Protein AF-A0A645FDM8-F1 (afdb_monomer)

Solvent-accessible surface area (backbone atoms only — not comparable to full-atom values): 2998 Å² total; per-residue (Å²): 75,79,77,38,64,76,29,40,55,68,56,31,45,53,58,38,44,74,66,46,32,40,79,43,82,41,75,56,63,58,42,20,75,38,58,38,74,59,56,73,39,92,71,64,76,61,44,71,33,41,34,31,34,92

Foldseek 3Di:
DADQAFHFPVVSCVVQVVQQEAEAEDDDAGGFNDKPPDPPDDDDRHHYMYTYHD

Mean predicted aligned error: 3.3 Å

Radius of gyration: 9.76 Å; Cα contacts (8 Å, |Δi|>4): 106; chains: 1; bounding box: 20×22×22 Å

Structure (mmCIF, N/CA/C/O backbone):
data_AF-A0A645FDM8-F1
#
_entry.id   AF-A0A645FDM8-F1
#
loop_
_atom_site.group_PDB
_atom_site.id
_atom_site.type_symbol
_atom_site.label_atom_id
_atom_site.label_alt_id
_atom_site.label_comp_id
_atom_site.label_asym_id
_atom_site.label_entity_id
_atom_site.label_seq_id
_atom_site.pdbx_PDB_ins_code
_atom_site.Cartn_x
_atom_site.Cartn_y
_atom_site.Cartn_z
_atom_site.occupancy
_atom_site.B_iso_or_equiv
_atom_site.auth_seq_id
_atom_site.auth_comp_id
_atom_site.auth_asym_id
_atom_site.auth_atom_id
_atom_site.pdbx_PDB_model_num
ATOM 1 N N . MET A 1 1 ? -8.535 -7.426 2.341 1.00 87.44 1 MET A N 1
ATOM 2 C CA . MET A 1 1 ? -7.440 -6.467 2.087 1.00 87.44 1 MET A CA 1
ATOM 3 C C . MET A 1 1 ? -7.973 -5.248 1.349 1.00 87.44 1 MET A C 1
ATOM 5 O O . MET A 1 1 ? -8.725 -5.466 0.399 1.00 87.44 1 MET A O 1
ATOM 9 N N . PRO A 1 2 ? -7.618 -4.011 1.747 1.00 87.88 2 PRO A N 1
ATOM 10 C CA . PRO A 1 2 ? -8.075 -2.808 1.053 1.00 87.88 2 PRO A CA 1
ATOM 11 C C . PRO A 1 2 ? -7.433 -2.652 -0.330 1.00 87.88 2 PRO A C 1
ATOM 13 O O . PRO A 1 2 ? -6.322 -3.134 -0.568 1.00 87.88 2 PRO A O 1
ATOM 16 N N . ASP A 1 3 ? -8.154 -1.978 -1.224 1.00 93.25 3 ASP A N 1
ATOM 17 C CA . ASP A 1 3 ? -7.623 -1.489 -2.494 1.00 93.25 3 ASP A CA 1
ATOM 18 C C . ASP A 1 3 ? -6.988 -0.118 -2.281 1.00 93.25 3 ASP A C 1
ATOM 20 O O . ASP A 1 3 ? -7.641 0.810 -1.801 1.00 93.25 3 ASP A O 1
ATOM 24 N N . VAL A 1 4 ? -5.697 -0.030 -2.575 1.00 91.94 4 VAL A N 1
ATOM 25 C CA . VAL A 1 4 ? -4.883 1.176 -2.434 1.00 91.94 4 VAL A CA 1
ATOM 26 C C . VAL A 1 4 ? -4.219 1.572 -3.751 1.00 91.94 4 VAL A C 1
ATOM 28 O O . VAL A 1 4 ? -3.415 2.500 -3.767 1.00 91.94 4 VAL A O 1
ATOM 31 N N . ILE A 1 5 ? -4.536 0.889 -4.856 1.00 92.12 5 ILE A N 1
ATOM 32 C CA . ILE A 1 5 ? -4.043 1.257 -6.185 1.00 92.12 5 ILE A CA 1
ATOM 33 C C . ILE A 1 5 ? -4.655 2.609 -6.583 1.00 92.12 5 ILE A C 1
ATOM 35 O O . ILE A 1 5 ? -5.849 2.842 -6.410 1.00 92.12 5 ILE A O 1
ATOM 39 N N . GLY A 1 6 ? -3.826 3.521 -7.088 1.00 91.50 6 GLY A N 1
ATOM 40 C CA . GLY A 1 6 ? -4.202 4.899 -7.407 1.00 91.50 6 GLY A CA 1
ATOM 41 C C . GLY A 1 6 ? -4.208 5.853 -6.208 1.00 91.50 6 GLY A C 1
ATOM 42 O O . GLY A 1 6 ? -4.335 7.058 -6.408 1.00 91.50 6 GLY A O 1
ATOM 43 N N . MET A 1 7 ? -4.033 5.356 -4.977 1.00 92.31 7 MET A N 1
ATOM 44 C CA . MET A 1 7 ? -3.838 6.208 -3.800 1.00 92.31 7 MET A CA 1
ATOM 45 C C . MET A 1 7 ? -2.391 6.688 -3.703 1.00 92.31 7 MET A C 1
ATOM 47 O O . MET A 1 7 ? -1.463 6.044 -4.206 1.00 92.31 7 MET A O 1
ATOM 51 N N . THR A 1 8 ? -2.178 7.787 -2.981 1.00 93.25 8 THR A N 1
ATOM 52 C CA . THR A 1 8 ? -0.820 8.184 -2.596 1.00 93.25 8 THR A CA 1
ATOM 53 C C . THR A 1 8 ? -0.220 7.176 -1.614 1.00 93.25 8 THR A C 1
ATOM 55 O O . THR A 1 8 ? -0.937 6.525 -0.847 1.00 93.25 8 THR A O 1
ATOM 58 N N . TYR A 1 9 ? 1.110 7.066 -1.569 1.00 90.50 9 TYR A N 1
ATOM 59 C CA . TYR A 1 9 ? 1.795 6.194 -0.606 1.00 90.50 9 TYR A CA 1
ATOM 60 C C . TYR A 1 9 ? 1.336 6.442 0.841 1.00 90.50 9 TYR A C 1
ATOM 62 O O . TYR A 1 9 ? 1.166 5.495 1.611 1.00 90.50 9 TYR A O 1
ATOM 70 N N . GLN A 1 10 ? 1.096 7.702 1.221 1.00 91.88 10 GLN A N 1
ATOM 71 C CA . GLN A 1 10 ? 0.641 8.036 2.571 1.00 91.88 10 GLN A CA 1
ATOM 72 C C . GLN A 1 10 ? -0.780 7.534 2.857 1.00 91.88 10 GLN A C 1
ATOM 74 O O . GLN A 1 10 ? -1.027 6.968 3.925 1.00 91.88 10 GLN A O 1
ATOM 79 N N . GLU A 1 11 ? -1.708 7.701 1.916 1.00 93.19 11 GLU A N 1
ATOM 80 C CA . GLU A 1 11 ? -3.083 7.205 2.039 1.00 93.19 11 GLU A CA 1
ATOM 81 C C . GLU A 1 11 ? -3.133 5.677 2.066 1.00 93.19 11 GLU A C 1
ATOM 83 O O . GLU A 1 11 ? -3.784 5.092 2.938 1.00 93.19 11 GLU A O 1
ATOM 88 N N . ALA A 1 12 ? -2.379 5.035 1.170 1.00 92.25 12 ALA A N 1
ATOM 89 C CA . A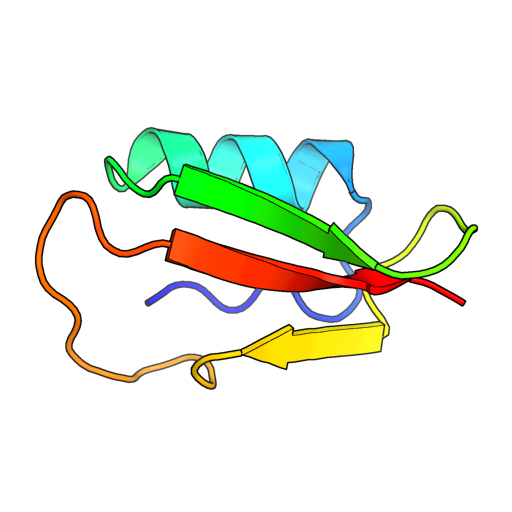LA A 1 12 ? -2.228 3.589 1.116 1.00 92.25 12 ALA A CA 1
ATOM 90 C C . ALA A 1 12 ? -1.689 3.047 2.444 1.00 92.25 12 ALA A C 1
ATOM 92 O O . ALA A 1 12 ? -2.255 2.124 3.036 1.00 92.25 12 ALA A O 1
ATOM 93 N N . LYS A 1 13 ? -0.625 3.674 2.960 1.00 91.62 13 LYS A N 1
ATOM 94 C CA . LYS A 1 13 ? -0.011 3.307 4.234 1.00 91.62 13 LYS A CA 1
ATOM 95 C C . LYS A 1 13 ? -0.992 3.430 5.394 1.00 91.62 13 LYS A C 1
ATOM 97 O O . LYS A 1 13 ? -1.113 2.491 6.176 1.00 91.62 13 LYS A O 1
ATOM 102 N N . ASN A 1 14 ? -1.712 4.544 5.489 1.00 93.00 14 ASN A N 1
ATOM 103 C CA . ASN A 1 14 ? -2.694 4.758 6.549 1.00 93.00 14 ASN A CA 1
ATOM 104 C C . ASN A 1 14 ? -3.839 3.738 6.490 1.00 93.00 14 ASN A C 1
ATOM 106 O O . ASN A 1 14 ? -4.232 3.207 7.528 1.00 93.00 14 ASN A O 1
ATOM 110 N N . SER A 1 15 ? -4.359 3.436 5.299 1.00 91.75 15 SER A N 1
ATOM 111 C CA . SER A 1 15 ? -5.427 2.444 5.120 1.00 91.75 15 SER A CA 1
ATOM 112 C C . SER A 1 15 ? -4.974 1.042 5.526 1.00 91.75 15 SER A C 1
ATOM 114 O O . SER A 1 15 ? -5.668 0.358 6.272 1.00 91.75 15 SER A O 1
ATOM 116 N N . LEU A 1 16 ? -3.772 0.637 5.115 1.00 90.69 16 LEU A N 1
ATOM 117 C CA . LEU A 1 16 ? -3.205 -0.666 5.466 1.00 90.69 16 LEU A CA 1
ATOM 118 C C . LEU A 1 16 ? -2.872 -0.772 6.963 1.00 90.69 16 LEU A C 1
ATOM 120 O O . LEU A 1 16 ? -3.172 -1.782 7.596 1.00 90.69 16 LEU A O 1
ATOM 124 N N . GLN A 1 17 ? -2.313 0.279 7.567 1.00 90.38 17 GLN A N 1
ATOM 125 C CA . GLN A 1 17 ? -2.010 0.293 9.001 1.00 90.38 17 GLN A CA 1
ATOM 126 C C . GLN A 1 17 ? -3.271 0.262 9.874 1.00 90.38 17 GLN A C 1
ATOM 128 O O . GLN A 1 17 ? -3.257 -0.386 10.920 1.00 90.38 17 GLN A O 1
ATOM 133 N N . LYS A 1 18 ? -4.371 0.899 9.444 1.00 90.62 18 LYS A N 1
ATOM 134 C CA . LYS A 1 18 ? -5.677 0.812 10.130 1.00 90.62 18 LYS A CA 1
ATOM 135 C C . LYS A 1 18 ? -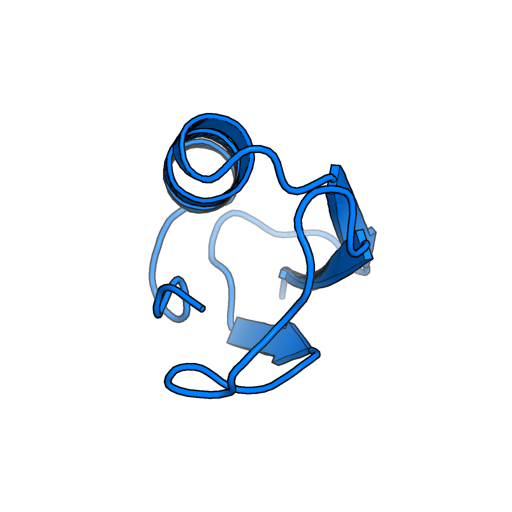6.210 -0.619 10.197 1.00 90.62 18 LYS A C 1
ATOM 137 O O . LYS A 1 18 ? -6.806 -0.998 11.200 1.00 90.62 18 LYS A O 1
ATOM 142 N N . GLU A 1 19 ? -5.933 -1.422 9.176 1.00 88.62 19 GLU A N 1
ATOM 143 C CA . GLU A 1 19 ? -6.269 -2.850 9.126 1.00 88.62 19 GLU A CA 1
ATOM 144 C C . GLU A 1 19 ? -5.294 -3.727 9.945 1.00 88.62 19 GLU A C 1
ATOM 146 O O . GLU A 1 19 ? -5.471 -4.942 10.057 1.00 88.62 19 GLU A O 1
ATOM 151 N N . GLY A 1 20 ? -4.260 -3.130 10.552 1.00 89.81 20 GLY A N 1
ATOM 152 C CA . GLY A 1 20 ? -3.222 -3.846 11.296 1.00 89.81 20 GLY A CA 1
ATOM 153 C C . GLY A 1 20 ? -2.220 -4.563 10.389 1.00 89.81 20 GLY A C 1
ATOM 154 O O . GLY A 1 20 ? -1.695 -5.615 10.760 1.00 89.81 20 GLY A O 1
ATOM 155 N N . LEU A 1 21 ? -1.987 -4.029 9.188 1.00 91.19 21 LEU A N 1
ATOM 156 C CA . LEU A 1 21 ? -1.073 -4.584 8.192 1.00 91.19 21 LEU A CA 1
ATOM 157 C C . LEU A 1 21 ? 0.235 -3.795 8.151 1.00 91.19 21 LEU A C 1
ATOM 159 O O . LEU A 1 21 ? 0.278 -2.595 8.434 1.00 91.19 21 LEU A O 1
ATOM 163 N N . SER A 1 22 ? 1.309 -4.478 7.762 1.00 90.12 22 SER A N 1
ATO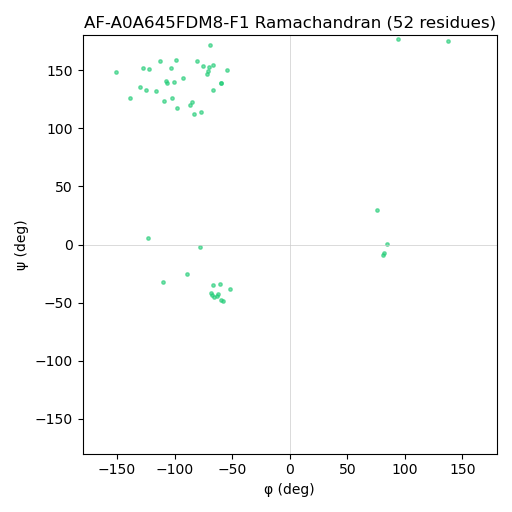M 164 C CA . SER A 1 22 ? 2.606 -3.838 7.530 1.00 90.12 22 SER A CA 1
ATOM 165 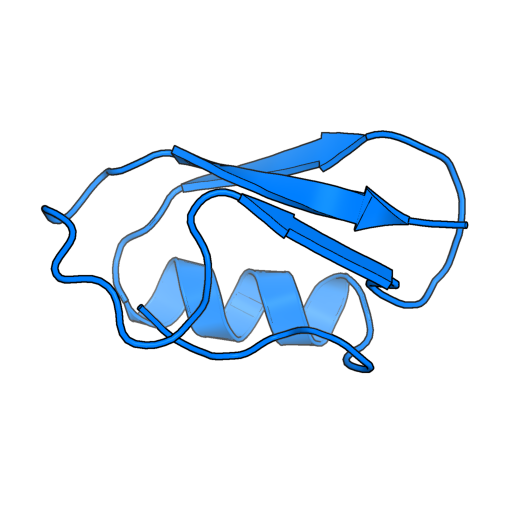C C . SER A 1 22 ? 2.736 -3.443 6.067 1.00 90.12 22 SER A C 1
ATOM 167 O O . SER A 1 22 ? 2.298 -4.183 5.193 1.00 90.12 22 SER A O 1
ATOM 169 N N . VAL A 1 23 ? 3.365 -2.304 5.787 1.00 91.00 23 VAL A N 1
ATOM 170 C CA . VAL A 1 23 ? 3.518 -1.790 4.418 1.00 91.00 23 VAL A CA 1
ATOM 171 C C . VAL A 1 23 ? 4.985 -1.747 4.045 1.00 91.00 23 VAL A C 1
ATOM 173 O O . VAL A 1 23 ? 5.816 -1.250 4.802 1.00 91.00 23 VAL A O 1
ATOM 176 N N . SER A 1 24 ? 5.296 -2.267 2.867 1.00 92.44 24 SER A N 1
ATOM 177 C CA . SER A 1 24 ? 6.622 -2.254 2.272 1.00 92.44 24 SER A CA 1
ATOM 178 C C . SER A 1 24 ? 6.527 -1.618 0.901 1.00 92.44 24 SER A C 1
ATOM 180 O O . SER A 1 24 ? 5.633 -1.943 0.131 1.00 92.44 24 SER A O 1
ATOM 182 N N . VAL A 1 25 ? 7.428 -0.693 0.609 1.00 92.44 25 VAL A N 1
ATOM 183 C CA . VAL A 1 25 ? 7.414 0.064 -0.637 1.00 92.44 25 VAL A CA 1
ATOM 184 C C . VAL A 1 25 ? 8.532 -0.421 -1.550 1.00 92.44 25 VAL A C 1
ATOM 186 O O . VAL A 1 25 ? 9.638 -0.711 -1.086 1.00 92.44 25 VAL A O 1
ATOM 189 N N . ARG A 1 26 ? 8.242 -0.534 -2.845 1.00 93.38 26 ARG A N 1
ATOM 190 C CA . ARG A 1 26 ? 9.233 -0.769 -3.894 1.00 93.38 26 ARG A CA 1
ATOM 191 C C . ARG A 1 26 ? 9.050 0.233 -5.021 1.00 93.38 26 ARG A C 1
ATOM 193 O O . ARG A 1 26 ? 7.932 0.435 -5.475 1.00 93.38 26 ARG A O 1
ATOM 200 N N . GLY A 1 27 ? 10.158 0.784 -5.495 1.00 89.31 27 GLY A N 1
ATOM 201 C CA . GLY A 1 27 ? 10.146 1.867 -6.472 1.00 89.31 27 GLY A CA 1
ATOM 202 C C . GLY A 1 27 ? 10.215 3.236 -5.806 1.00 89.31 27 GLY A C 1
ATOM 203 O O . GLY A 1 27 ? 10.233 3.357 -4.578 1.00 89.31 27 GLY A O 1
ATOM 204 N N . GLU A 1 28 ? 10.281 4.247 -6.651 1.00 84.81 28 GLU A N 1
ATOM 205 C CA . GLU A 1 28 ? 10.198 5.662 -6.303 1.00 84.81 28 GLU A CA 1
ATOM 206 C C . GLU A 1 28 ? 8.886 6.175 -6.898 1.00 84.81 28 GLU A C 1
ATOM 208 O O . GLU A 1 28 ? 8.336 5.493 -7.747 1.00 84.81 28 GLU A O 1
ATOM 213 N N . GLY A 1 29 ? 8.320 7.267 -6.387 1.00 88.56 29 GLY A N 1
ATOM 214 C CA . GLY A 1 29 ? 7.016 7.754 -6.842 1.00 88.56 29 GLY A CA 1
ATOM 215 C C . GLY A 1 29 ? 6.106 8.213 -5.716 1.00 88.56 29 GLY A C 1
ATOM 216 O O . GLY A 1 29 ? 6.429 8.089 -4.533 1.00 88.56 29 GLY A O 1
ATOM 217 N N . GLU A 1 30 ? 4.950 8.752 -6.085 1.00 88.62 30 GLU A N 1
ATOM 218 C CA . GLU A 1 30 ? 3.969 9.272 -5.125 1.00 88.62 30 GLU A CA 1
ATOM 219 C C . GLU A 1 30 ? 2.708 8.402 -5.059 1.00 88.62 30 GLU A C 1
ATOM 221 O O . GLU A 1 30 ? 2.121 8.234 -3.986 1.00 88.62 30 GLU A O 1
ATOM 226 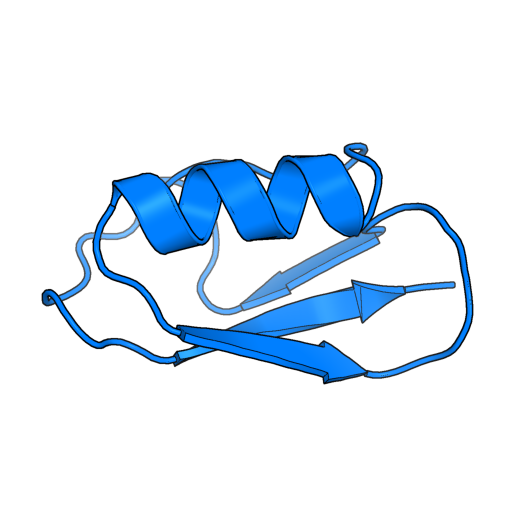N N . THR A 1 31 ? 2.337 7.788 -6.183 1.00 92.75 31 THR A N 1
ATOM 227 C CA . THR A 1 31 ? 1.122 6.986 -6.353 1.00 92.75 31 THR A CA 1
ATOM 228 C C . THR A 1 31 ? 1.411 5.495 -6.440 1.00 92.75 31 THR A C 1
ATOM 230 O O . THR A 1 31 ? 2.369 5.056 -7.074 1.00 92.75 31 THR A O 1
ATOM 233 N N . VAL A 1 32 ? 0.545 4.698 -5.816 1.00 94.19 32 VAL A N 1
ATOM 234 C CA . VAL A 1 32 ? 0.614 3.238 -5.873 1.00 94.19 32 VAL A CA 1
ATOM 235 C C . VAL A 1 32 ? 0.074 2.748 -7.210 1.00 94.19 32 VAL A C 1
ATOM 237 O O . VAL A 1 32 ? -1.127 2.813 -7.456 1.00 94.19 32 VAL A O 1
ATOM 240 N N . GLN A 1 33 ? 0.939 2.165 -8.034 1.00 94.19 33 GLN A N 1
ATOM 241 C CA . GLN A 1 33 ? 0.522 1.529 -9.288 1.00 94.19 33 GLN A CA 1
ATOM 242 C C . GLN A 1 33 ? 0.153 0.064 -9.105 1.00 94.19 33 GLN A C 1
ATOM 244 O O . GLN A 1 33 ? -0.607 -0.509 -9.887 1.00 94.19 33 GLN A O 1
ATOM 249 N N . ARG A 1 34 ? 0.705 -0.579 -8.073 1.00 92.88 34 ARG A N 1
ATOM 250 C CA . ARG A 1 34 ? 0.430 -1.987 -7.798 1.00 92.88 34 ARG A CA 1
ATOM 251 C C . ARG A 1 34 ? 0.536 -2.289 -6.319 1.00 92.88 34 ARG A C 1
ATOM 253 O O . ARG A 1 34 ? 1.378 -1.736 -5.622 1.00 92.88 34 ARG A O 1
ATOM 260 N N . GLN A 1 35 ? -0.256 -3.247 -5.866 1.00 92.25 35 GLN A N 1
ATOM 261 C CA . GLN A 1 35 ? -0.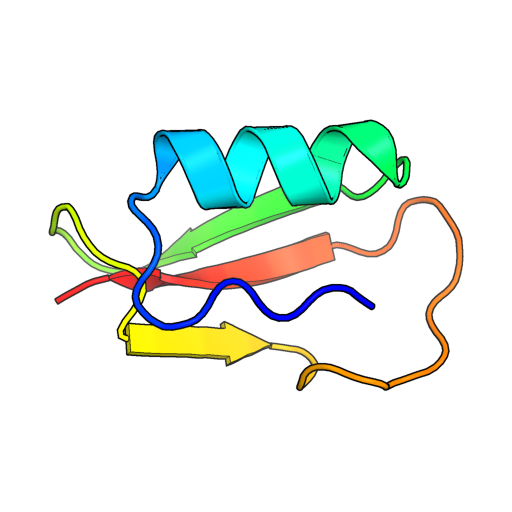139 -3.828 -4.535 1.00 92.25 35 GLN A CA 1
ATOM 262 C C . GLN A 1 35 ? -0.055 -5.350 -4.615 1.00 92.25 35 GLN A C 1
ATOM 264 O O . GLN A 1 35 ? -0.575 -5.967 -5.548 1.00 92.25 35 GLN A O 1
ATOM 269 N N . LEU A 1 36 ? 0.602 -5.943 -3.624 1.00 91.44 36 LEU A N 1
ATOM 270 C CA . LEU A 1 36 ? 0.700 -7.380 -3.418 1.00 91.44 36 LEU A CA 1
ATOM 271 C C . LEU A 1 36 ? 0.556 -7.692 -1.920 1.00 91.44 36 LEU A C 1
ATOM 273 O O . LEU A 1 36 ? 1.325 -7.146 -1.126 1.00 91.44 36 LEU A O 1
ATOM 277 N N . PRO A 1 37 ? -0.375 -8.575 -1.518 1.00 90.38 37 PRO A N 1
ATOM 278 C CA . PRO A 1 37 ? -1.321 -9.302 -2.378 1.00 90.38 37 PRO A CA 1
ATOM 279 C C . PRO A 1 37 ? -2.403 -8.372 -3.019 1.00 90.38 37 PRO A C 1
ATOM 281 O O . PRO A 1 37 ? -2.447 -7.179 -2.693 1.00 90.38 37 PRO A O 1
ATOM 284 N N . PRO A 1 38 ? -3.237 -8.854 -3.963 1.00 88.75 38 PRO A N 1
ATOM 285 C CA . PRO A 1 38 ? -4.305 -8.071 -4.603 1.00 88.75 38 PRO A CA 1
ATOM 286 C C . PRO A 1 38 ? -5.496 -7.763 -3.681 1.00 88.75 38 PRO A C 1
ATOM 288 O O . PRO A 1 38 ? -5.848 -8.536 -2.788 1.00 88.75 38 PRO A O 1
ATOM 291 N N . SER A 1 39 ? -6.142 -6.619 -3.909 1.00 89.25 39 SER A N 1
ATOM 292 C CA . SER A 1 39 ? -7.294 -6.168 -3.124 1.00 89.25 39 SER A CA 1
ATOM 293 C C . SER A 1 39 ? -8.425 -7.207 -3.082 1.00 89.25 39 SER A C 1
ATOM 295 O O . SER A 1 39 ? -8.587 -8.033 -3.978 1.00 89.25 39 SER A O 1
ATOM 297 N N . GLY A 1 40 ? -9.188 -7.213 -1.985 1.00 85.69 40 GLY A N 1
ATOM 298 C CA . GLY A 1 40 ? -10.262 -8.192 -1.768 1.00 85.69 40 GLY A CA 1
ATOM 299 C C . GLY A 1 40 ? -9.807 -9.561 -1.246 1.00 85.69 40 GLY A C 1
ATOM 300 O O . GLY A 1 40 ? -10.646 -10.339 -0.800 1.00 85.69 40 GLY A O 1
ATOM 301 N N . GLU A 1 41 ? -8.504 -9.846 -1.198 1.00 87.19 41 GLU A N 1
ATOM 302 C CA . GLU A 1 41 ? -8.012 -11.104 -0.632 1.00 87.19 41 GLU A CA 1
ATOM 303 C C . GLU A 1 41 ? -8.152 -11.148 0.902 1.00 87.19 41 GLU A C 1
ATOM 305 O O . GLU A 1 41 ? -8.056 -10.126 1.605 1.00 87.19 41 GLU A O 1
ATOM 310 N N . THR A 1 42 ? -8.399 -12.352 1.425 1.00 85.75 42 THR A N 1
ATOM 311 C CA . THR A 1 42 ? -8.463 -12.606 2.867 1.00 85.75 42 THR A CA 1
ATOM 312 C C . THR A 1 42 ? -7.047 -12.801 3.382 1.00 85.75 42 THR A C 1
ATOM 314 O O . THR A 1 42 ? -6.385 -13.780 3.055 1.00 85.75 42 THR A O 1
ATOM 317 N N . ILE A 1 43 ? -6.591 -11.853 4.192 1.00 85.00 43 ILE A N 1
ATOM 318 C CA . ILE A 1 43 ? -5.252 -11.850 4.774 1.00 85.00 43 ILE A CA 1
ATOM 319 C C . ILE A 1 43 ? -5.343 -11.811 6.291 1.00 85.00 43 ILE A C 1
ATOM 321 O O . ILE A 1 43 ? -6.290 -11.267 6.863 1.00 85.00 43 ILE A O 1
ATOM 325 N N . ASN A 1 44 ? -4.339 -12.387 6.940 1.00 85.31 44 ASN A N 1
ATOM 326 C CA . ASN A 1 44 ? -4.235 -12.350 8.387 1.00 85.31 44 ASN A CA 1
ATOM 327 C C . ASN A 1 44 ? -3.773 -10.963 8.850 1.00 85.31 44 ASN A C 1
ATOM 329 O O . ASN A 1 44 ? -3.065 -10.240 8.145 1.00 85.31 44 ASN A O 1
ATOM 333 N N . LYS A 1 45 ? -4.140 -10.597 10.079 1.00 80.06 45 LYS A N 1
ATOM 334 C CA . LYS A 1 45 ? -3.571 -9.406 10.719 1.00 80.06 45 LYS A CA 1
ATOM 335 C C . LYS A 1 45 ? -2.054 -9.570 10.830 1.00 80.06 45 LYS A C 1
ATOM 337 O O . LYS A 1 45 ? -1.571 -10.657 11.140 1.00 80.06 45 LYS A O 1
ATOM 342 N N . GLY A 1 46 ? -1.311 -8.500 10.560 1.00 83.50 46 GLY A N 1
ATOM 343 C CA . GLY A 1 46 ? 0.152 -8.521 10.518 1.00 83.50 46 GLY A CA 1
ATOM 344 C C . GLY A 1 46 ? 0.762 -8.971 9.187 1.00 83.50 46 GLY A C 1
ATOM 345 O O . GLY A 1 46 ? 1.986 -8.979 9.073 1.00 83.50 46 GLY A O 1
ATOM 346 N N . THR A 1 47 ? -0.037 -9.302 8.165 1.00 89.75 47 THR A N 1
ATOM 347 C CA . THR A 1 47 ? 0.495 -9.557 6.819 1.00 89.75 47 THR A CA 1
ATOM 348 C C . THR A 1 47 ? 1.221 -8.319 6.278 1.00 89.75 47 THR A C 1
ATOM 350 O O . THR A 1 47 ? 0.780 -7.180 6.455 1.00 89.75 47 THR A O 1
ATOM 353 N N . GLN A 1 48 ? 2.356 -8.554 5.619 1.00 90.75 48 GLN A N 1
ATOM 354 C CA . GLN A 1 48 ? 3.112 -7.526 4.917 1.00 90.75 48 GLN A CA 1
ATOM 355 C C . GLN A 1 48 ? 2.543 -7.339 3.510 1.00 90.75 48 GLN A C 1
ATOM 357 O O . GLN A 1 48 ? 2.497 -8.280 2.721 1.00 90.75 48 GLN A O 1
ATOM 362 N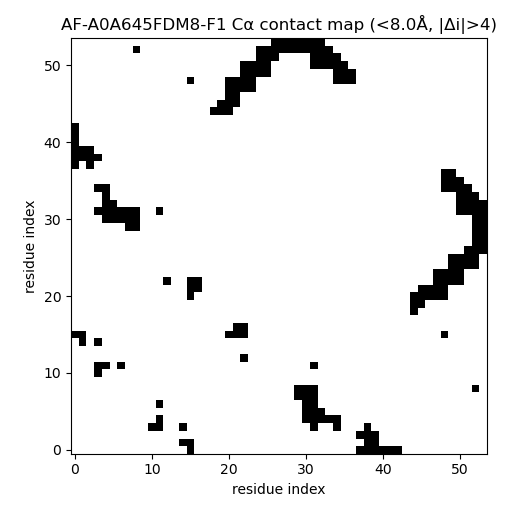 N . VAL A 1 49 ? 2.142 -6.111 3.204 1.00 92.62 49 VAL A N 1
ATOM 363 C CA . VAL A 1 49 ? 1.672 -5.682 1.891 1.00 92.62 49 VAL A CA 1
ATOM 364 C C . VAL A 1 49 ? 2.792 -4.915 1.206 1.00 92.62 49 VAL A C 1
ATOM 366 O O . VAL A 1 49 ? 3.353 -3.975 1.771 1.00 92.62 49 VAL A O 1
ATOM 369 N N . ILE A 1 50 ? 3.137 -5.335 -0.005 1.00 93.62 50 ILE A N 1
ATOM 370 C CA . ILE A 1 50 ? 4.136 -4.686 -0.846 1.00 93.62 50 ILE A CA 1
ATOM 371 C C . ILE A 1 50 ? 3.400 -3.789 -1.835 1.00 93.62 50 ILE A C 1
ATOM 373 O O . ILE A 1 50 ? 2.636 -4.276 -2.664 1.00 93.62 50 ILE A O 1
ATOM 377 N N . VAL A 1 51 ? 3.638 -2.486 -1.753 1.00 93.94 51 VAL A N 1
ATOM 378 C CA . VAL A 1 51 ? 3.164 -1.500 -2.723 1.00 93.94 51 VAL A CA 1
ATOM 379 C C . VAL A 1 51 ? 4.295 -1.129 -3.672 1.00 93.94 51 VAL A C 1
A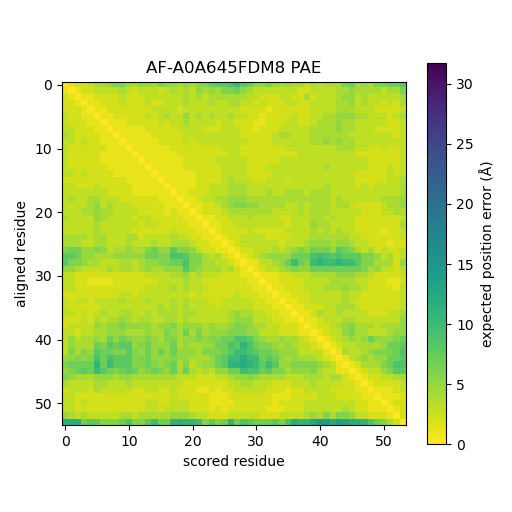TOM 381 O O . VAL A 1 51 ? 5.448 -0.990 -3.260 1.00 93.94 51 VAL A O 1
ATOM 384 N N . TYR A 1 52 ? 3.958 -0.990 -4.945 1.00 93.50 52 TYR A N 1
ATOM 385 C CA . TYR A 1 52 ? 4.868 -0.574 -5.998 1.00 93.50 52 TYR A CA 1
ATOM 386 C C . TYR A 1 52 ? 4.494 0.835 -6.436 1.00 93.50 52 TYR A C 1
ATOM 388 O O . TYR A 1 52 ? 3.340 1.080 -6.804 1.00 93.50 52 TYR A O 1
ATOM 396 N N . LEU A 1 53 ? 5.473 1.726 -6.359 1.00 92.31 53 LEU A N 1
ATOM 397 C CA . LEU A 1 53 ? 5.400 3.101 -6.840 1.00 92.31 53 LEU A CA 1
ATOM 398 C C . LEU A 1 53 ? 6.077 3.190 -8.219 1.00 92.31 53 LEU A C 1
ATOM 400 O O . LEU A 1 53 ? 6.861 2.298 -8.569 1.00 92.31 53 LEU A O 1
ATOM 404 N N . GLU A 1 54 ? 5.728 4.222 -8.987 1.00 79.19 54 GLU A N 1
ATOM 405 C CA . GLU A 1 54 ? 6.302 4.546 -10.306 1.00 79.19 54 GLU A CA 1
ATOM 406 C C . GLU A 1 54 ? 7.133 5.826 -10.290 1.00 79.19 54 GLU A C 1
ATOM 408 O O . 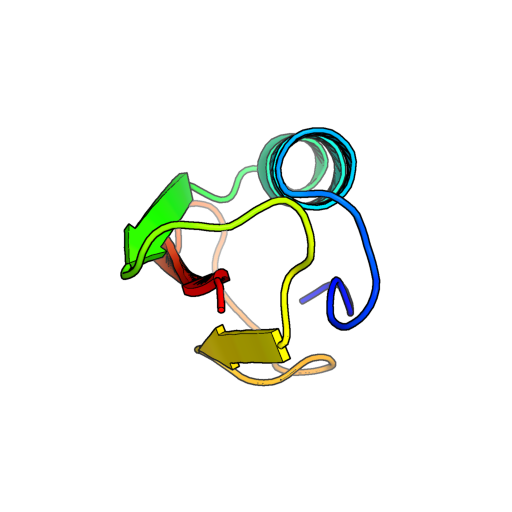GLU A 1 54 ? 6.644 6.827 -9.711 1.00 79.19 54 GLU A O 1
#

pLDDT: mean 90.19, std 3.34, range [79.19, 94.19]

Sequence (54 aa):
MPDVIGMTYQEAKNSLQKEGLSVSVRGEGETVQRQLPPSGETINKGTQVIVYLE

InterPro domains:
  IPR005543 PASTA domain [PF03793] (1-53)
  IPR005543 PASTA domain [PS51178] (1-54)
  IPR005543 PASTA domain [SM00740] (1-54)

Nearest PDB structures (foldseek):
  7o61-assembly1_A  TM=9.664E-01  e=1.265E-03  Staphylococcus aureus subsp. aureus NCTC 8325
  5u47-assembly1_A  TM=8.768E-01  e=1.784E-03  Streptococcus thermophilus LMG 18311
  1qmf-assembly1_A  TM=8.751E-01  e=2.516E-03  Streptococcus pneumoniae
  5oau-assembly1_A  TM=8.711E-01  e=2.349E-03  Streptococcus pneumoniae
  1k25-assembly3_C  TM=8.820E-01  e=4.073E-03  Streptococcus pneumoniae

Organism: NCBI:txid1076179

Secondary structure (DSSP, 8-state):
----TTSBHHHHHHHHHHTT-EEEEESS-SBEEEEESPTT----TTPEEEEEE-